Protein AF-A0A920NW57-F1 (afdb_monomer_lite)

Foldseek 3Di:
DAQADPPPPDPDDVVVVVVVVVVVVCVVVVHDDDDDYNNVQLCVFQVVVCVVCVVVVHHDDSVLRCVARPVLNVVLVVCVVVPHQAEEDQDQWDWDDDPPFIAIGGAPDPPDDPPSNRPHHDRVSCVRYHHPNNHPD

Structure (mmCIF, N/CA/C/O backbone):
data_AF-A0A920NW57-F1
#
_entry.id   AF-A0A920NW57-F1
#
loop_
_atom_site.group_PDB
_atom_site.id
_atom_site.type_symbol
_atom_site.label_atom_id
_atom_site.label_alt_id
_atom_site.label_comp_id
_atom_site.label_asym_id
_atom_site.label_entity_id
_atom_site.label_seq_id
_atom_site.pdbx_PDB_ins_code
_atom_site.Cartn_x
_atom_site.Cartn_y
_atom_site.Cartn_z
_atom_site.occupancy
_atom_site.B_iso_or_equiv
_atom_site.auth_seq_id
_atom_site.auth_comp_id
_atom_site.auth_asym_id
_atom_site.auth_atom_id
_atom_site.pdbx_PDB_model_num
ATOM 1 N N . MET A 1 1 ? -2.292 -7.653 -1.218 1.00 88.75 1 MET A N 1
ATOM 2 C CA . MET A 1 1 ? -2.185 -6.852 -2.458 1.00 88.75 1 MET A CA 1
ATOM 3 C C . MET A 1 1 ? -0.888 -7.225 -3.141 1.00 88.75 1 MET A C 1
ATOM 5 O O . MET A 1 1 ? 0.154 -7.085 -2.510 1.00 88.75 1 MET A O 1
ATOM 9 N N . ARG A 1 2 ? -0.947 -7.654 -4.397 1.00 90.44 2 ARG A N 1
ATOM 10 C CA . ARG A 1 2 ? 0.215 -7.843 -5.261 1.00 90.44 2 ARG A CA 1
ATOM 11 C C . ARG A 1 2 ? 0.284 -6.670 -6.234 1.00 90.44 2 ARG A C 1
ATOM 13 O O . ARG A 1 2 ? -0.638 -6.471 -7.011 1.00 90.44 2 ARG A O 1
ATOM 20 N N . ASN A 1 3 ? 1.340 -5.864 -6.160 1.00 90.00 3 ASN A N 1
ATOM 21 C CA . ASN A 1 3 ? 1.462 -4.623 -6.944 1.00 90.00 3 ASN A CA 1
ATOM 22 C C . ASN A 1 3 ? 2.522 -4.710 -8.051 1.00 90.00 3 ASN A C 1
ATOM 24 O O . ASN A 1 3 ? 2.764 -3.729 -8.748 1.00 90.00 3 ASN A O 1
ATOM 28 N N . TRP A 1 4 ? 3.186 -5.852 -8.183 1.00 87.75 4 TRP A N 1
ATOM 29 C CA . TRP A 1 4 ? 4.239 -6.088 -9.157 1.00 87.75 4 TRP A CA 1
ATOM 30 C C . TRP A 1 4 ? 4.176 -7.545 -9.606 1.00 87.75 4 TRP A C 1
ATOM 32 O O . TRP A 1 4 ? 3.688 -8.396 -8.863 1.00 87.75 4 TRP A O 1
ATOM 42 N N . GLU A 1 5 ? 4.630 -7.810 -10.823 1.00 82.38 5 GLU A N 1
ATOM 43 C CA . GLU A 1 5 ? 4.775 -9.160 -11.357 1.00 82.38 5 GLU A CA 1
ATOM 44 C C . GLU A 1 5 ? 6.265 -9.383 -11.598 1.00 82.38 5 GLU A C 1
ATOM 46 O O . GLU A 1 5 ? 6.882 -8.658 -12.382 1.00 82.38 5 GLU A O 1
ATOM 51 N N . ASP A 1 6 ? 6.844 -10.334 -10.866 1.00 72.62 6 ASP A N 1
ATOM 52 C CA . ASP A 1 6 ? 8.236 -10.731 -11.050 1.00 72.62 6 ASP A CA 1
ATOM 53 C C . ASP A 1 6 ? 8.348 -11.477 -12.390 1.00 72.62 6 ASP A C 1
ATOM 55 O O . ASP A 1 6 ? 7.781 -12.553 -12.575 1.00 72.62 6 ASP A O 1
ATOM 59 N N . ASP A 1 7 ? 9.035 -10.856 -13.346 1.00 67.56 7 ASP A N 1
ATOM 60 C CA . ASP A 1 7 ? 9.265 -11.349 -14.716 1.00 67.56 7 ASP A CA 1
ATOM 61 C C . ASP A 1 7 ? 10.717 -11.829 -14.914 1.00 67.56 7 ASP A C 1
ATOM 63 O O . ASP A 1 7 ? 11.035 -12.473 -15.911 1.00 67.56 7 ASP A O 1
ATOM 67 N N . ASP A 1 8 ? 11.588 -11.604 -13.927 1.00 69.12 8 ASP A N 1
ATOM 68 C CA . ASP A 1 8 ? 13.045 -11.724 -14.049 1.00 69.12 8 ASP A CA 1
ATOM 69 C C . ASP A 1 8 ? 13.583 -13.166 -14.162 1.00 69.12 8 ASP A C 1
ATOM 71 O O . ASP A 1 8 ? 14.794 -13.371 -14.268 1.00 69.12 8 ASP A O 1
ATOM 75 N N . GLY A 1 9 ? 12.701 -14.172 -14.158 1.00 65.88 9 GLY A N 1
ATOM 76 C CA . GLY A 1 9 ? 13.062 -15.588 -14.256 1.00 65.88 9 GLY A CA 1
ATOM 77 C C . GLY A 1 9 ? 13.868 -16.102 -13.060 1.00 65.88 9 GLY A C 1
ATOM 78 O O . GLY A 1 9 ? 14.421 -17.204 -13.122 1.00 65.88 9 GLY A O 1
ATOM 79 N N . SER A 1 10 ? 13.955 -15.318 -11.982 1.00 73.31 10 SER A N 1
ATOM 80 C CA . SER A 1 10 ? 14.648 -15.691 -10.759 1.00 73.31 10 SER A CA 1
ATOM 81 C C . SER A 1 10 ? 13.910 -16.836 -10.050 1.00 73.31 10 SER A C 1
ATOM 83 O O . SER A 1 10 ? 12.683 -16.808 -9.925 1.00 73.31 10 SER A O 1
ATOM 85 N N . PRO A 1 11 ? 14.626 -17.844 -9.514 1.00 63.09 11 PRO A N 1
ATOM 86 C CA . PRO A 1 11 ? 14.020 -18.844 -8.635 1.00 63.09 11 PRO A CA 1
ATOM 87 C C . PRO A 1 11 ? 13.603 -18.247 -7.280 1.00 63.09 11 PRO A C 1
ATOM 89 O O . PRO A 1 11 ? 12.843 -18.871 -6.540 1.00 63.09 11 PRO A O 1
ATOM 92 N N . TYR A 1 12 ? 14.111 -17.058 -6.947 1.00 65.25 12 TYR A N 1
ATOM 93 C CA . TYR A 1 12 ? 13.769 -16.314 -5.746 1.00 65.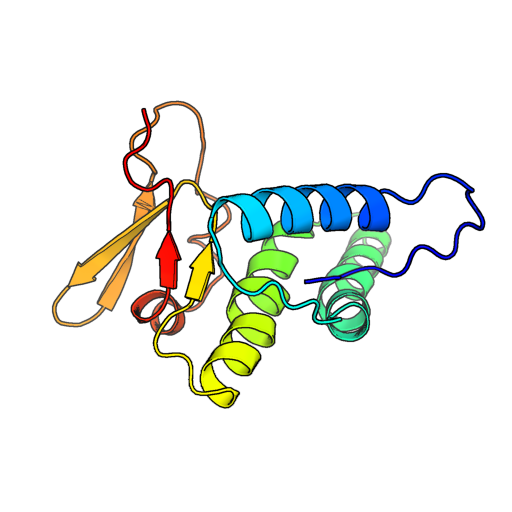25 12 TYR A CA 1
ATOM 94 C C . TYR A 1 12 ? 12.653 -15.315 -6.059 1.00 65.25 12 TYR A C 1
ATOM 96 O O . TYR A 1 12 ? 12.874 -14.364 -6.806 1.00 65.25 12 TYR A O 1
ATOM 104 N N . CYS A 1 13 ? 11.472 -15.539 -5.479 1.00 78.19 13 CYS A N 1
ATOM 105 C CA . CYS A 1 13 ? 10.304 -14.672 -5.619 1.00 78.19 13 CYS A CA 1
ATOM 106 C C . CYS A 1 13 ? 9.879 -14.180 -4.233 1.00 78.19 13 CYS A C 1
ATOM 108 O O . CYS A 1 13 ? 9.253 -14.917 -3.466 1.00 78.19 13 CYS A O 1
ATOM 110 N N . SER A 1 14 ? 10.215 -12.928 -3.918 1.00 82.62 14 SER A N 1
ATOM 111 C CA . SER A 1 14 ? 9.894 -12.297 -2.631 1.00 82.62 14 SER A CA 1
ATOM 112 C C . SER A 1 14 ? 8.387 -12.164 -2.413 1.00 82.62 14 SER A C 1
ATOM 114 O O . SER A 1 14 ? 7.910 -12.324 -1.295 1.00 82.62 14 SER A O 1
ATOM 116 N N . ILE A 1 15 ? 7.613 -11.976 -3.488 1.00 85.06 15 ILE A N 1
ATOM 117 C CA . ILE A 1 15 ? 6.145 -11.905 -3.431 1.00 85.06 15 ILE A CA 1
ATOM 118 C C . ILE A 1 15 ? 5.560 -13.193 -2.839 1.00 85.06 15 ILE A C 1
ATOM 120 O O . ILE A 1 15 ? 4.607 -13.150 -2.059 1.00 85.06 15 ILE A O 1
ATOM 124 N N . LYS A 1 16 ? 6.133 -14.348 -3.200 1.00 86.75 16 LYS A N 1
ATOM 125 C CA . LYS A 1 16 ? 5.686 -15.644 -2.688 1.00 86.75 16 LYS A CA 1
ATOM 126 C C . LYS A 1 16 ? 6.004 -15.798 -1.202 1.00 86.75 16 LYS A C 1
ATOM 128 O O . LYS A 1 16 ? 5.167 -16.315 -0.471 1.00 86.75 16 LYS A O 1
ATOM 133 N N . GLU A 1 17 ? 7.183 -15.363 -0.765 1.00 89.94 17 GLU A N 1
ATOM 134 C CA . GLU A 1 17 ? 7.582 -15.404 0.648 1.00 89.94 17 GLU A CA 1
ATOM 135 C C . GLU A 1 17 ? 6.688 -14.495 1.504 1.00 89.94 17 GLU A C 1
ATOM 137 O O . GLU A 1 17 ? 6.086 -14.972 2.464 1.00 89.94 17 GLU A O 1
ATOM 142 N N . ASP A 1 18 ? 6.478 -13.244 1.082 1.00 90.88 18 ASP A N 1
ATOM 143 C CA . ASP A 1 18 ? 5.587 -12.293 1.762 1.00 90.88 18 ASP A CA 1
ATOM 144 C C . ASP A 1 18 ? 4.147 -12.828 1.877 1.00 90.88 18 ASP A C 1
ATOM 146 O O . ASP A 1 18 ? 3.468 -12.631 2.891 1.00 90.88 18 ASP A O 1
ATOM 150 N N . PHE A 1 19 ? 3.656 -13.517 0.838 1.00 91.88 19 PHE A N 1
ATOM 151 C CA . PHE A 1 19 ? 2.331 -14.135 0.868 1.00 91.88 19 PHE A CA 1
ATOM 152 C C . PHE A 1 19 ? 2.256 -15.294 1.869 1.00 91.88 19 PHE A C 1
ATOM 154 O O . PHE A 1 19 ? 1.259 -15.415 2.580 1.00 91.88 19 PHE A O 1
ATOM 161 N N . LEU A 1 20 ? 3.296 -16.131 1.951 1.00 94.06 20 LEU A N 1
ATOM 162 C CA . LEU A 1 20 ? 3.351 -17.236 2.911 1.00 94.06 20 LEU A CA 1
ATOM 163 C C . LEU A 1 20 ? 3.388 -16.727 4.356 1.00 94.06 20 LEU A C 1
ATOM 165 O O . LEU A 1 20 ? 2.670 -17.268 5.198 1.00 94.06 20 LEU A O 1
ATOM 169 N N . ASP A 1 21 ? 4.135 -15.659 4.631 1.00 95.56 21 ASP A N 1
ATOM 170 C CA . ASP A 1 21 ? 4.151 -15.016 5.948 1.00 95.56 21 ASP A CA 1
ATOM 171 C C . ASP A 1 21 ? 2.775 -14.437 6.304 1.00 95.56 21 ASP A C 1
ATOM 173 O O . ASP A 1 21 ? 2.259 -14.650 7.406 1.00 95.56 21 ASP A O 1
ATOM 177 N N . ALA A 1 22 ? 2.126 -13.750 5.358 1.00 95.00 22 ALA A N 1
ATOM 178 C CA . ALA A 1 22 ? 0.770 -13.245 5.553 1.00 95.00 22 ALA A CA 1
ATOM 179 C C . ALA A 1 22 ? -0.232 -14.382 5.816 1.00 95.00 22 ALA A C 1
ATOM 181 O O . ALA A 1 22 ? -1.080 -14.251 6.701 1.00 95.00 22 ALA A O 1
ATOM 182 N N . ALA A 1 23 ? -0.123 -15.497 5.086 1.00 96.38 23 ALA A N 1
ATOM 183 C CA . ALA A 1 23 ? -0.977 -16.671 5.253 1.00 96.38 23 ALA A CA 1
ATOM 184 C C . ALA A 1 23 ? -0.773 -17.327 6.620 1.00 96.38 23 ALA A C 1
ATOM 186 O O . ALA A 1 23 ? -1.749 -17.656 7.293 1.00 96.38 23 ALA A O 1
ATOM 187 N N . PHE A 1 24 ? 0.480 -17.442 7.063 1.00 97.62 24 PHE A N 1
ATOM 188 C CA . PHE A 1 24 ? 0.823 -17.962 8.381 1.00 97.62 24 PHE A CA 1
ATOM 189 C C . PHE A 1 24 ? 0.164 -17.145 9.500 1.00 97.62 24 PHE A C 1
ATOM 191 O O . PHE A 1 24 ? -0.518 -17.704 10.359 1.00 97.62 24 PHE A O 1
ATOM 198 N N . PHE A 1 25 ? 0.298 -15.815 9.480 1.00 96.69 25 PHE A N 1
ATOM 199 C CA . PHE A 1 25 ? -0.327 -14.972 10.503 1.00 96.69 25 PHE A CA 1
ATOM 200 C C . PHE A 1 25 ? -1.857 -14.928 10.395 1.00 96.69 25 PHE A C 1
ATOM 202 O O . PHE A 1 25 ? -2.533 -14.856 11.424 1.00 96.69 25 PHE A O 1
ATOM 209 N N . ALA A 1 26 ? -2.419 -14.982 9.185 1.00 97.06 26 ALA A N 1
ATOM 210 C CA . ALA A 1 26 ? -3.865 -15.026 8.985 1.00 97.06 26 ALA A CA 1
ATOM 211 C C . ALA A 1 26 ? -4.484 -16.298 9.590 1.00 97.06 26 ALA A C 1
ATOM 213 O O . ALA A 1 26 ? -5.481 -16.205 10.309 1.00 97.06 26 ALA A O 1
ATOM 214 N N . ASP A 1 27 ? -3.840 -17.452 9.390 1.00 97.62 27 ASP A N 1
ATOM 215 C CA . ASP A 1 27 ? -4.240 -18.726 9.995 1.00 97.62 27 ASP A CA 1
ATOM 216 C C . ASP A 1 27 ? -4.171 -18.669 11.529 1.00 97.62 27 ASP A C 1
ATOM 218 O O . ASP A 1 27 ? -5.149 -18.975 12.217 1.00 97.62 27 ASP A O 1
ATOM 222 N N . GLN A 1 28 ? -3.067 -18.152 12.084 1.00 98.06 28 GLN A N 1
ATOM 223 C CA . GLN A 1 28 ? -2.921 -17.980 13.535 1.00 98.06 28 GLN A CA 1
ATOM 224 C C . GLN A 1 28 ? -4.011 -17.091 14.149 1.00 98.06 28 GLN A C 1
ATOM 226 O O . GLN A 1 28 ? -4.489 -17.359 15.255 1.00 98.06 28 GLN A O 1
ATOM 231 N N . LEU A 1 29 ? -4.409 -16.032 13.442 1.00 97.00 29 LEU A N 1
ATOM 232 C CA . LEU A 1 29 ? -5.448 -15.097 13.876 1.00 97.00 29 LEU A CA 1
ATOM 233 C C . LEU A 1 29 ? -6.867 -15.557 13.515 1.00 97.00 29 LEU A C 1
ATOM 235 O O . LEU A 1 29 ? -7.827 -14.915 13.944 1.00 97.00 29 LEU A O 1
ATOM 239 N N . LYS A 1 30 ? -7.009 -16.663 12.771 1.00 97.19 30 LYS A N 1
ATOM 240 C CA . LYS A 1 30 ? -8.279 -17.183 12.242 1.00 97.19 30 LYS A CA 1
ATOM 241 C C . LYS A 1 30 ? -9.051 -16.135 11.437 1.00 97.19 30 LYS A C 1
ATOM 243 O O . LYS A 1 30 ? -10.260 -15.974 11.608 1.00 97.19 30 LYS A O 1
ATOM 248 N N . ILE A 1 31 ? -8.337 -15.411 10.579 1.00 96.06 31 ILE A N 1
ATOM 249 C CA . ILE A 1 31 ? -8.904 -14.443 9.636 1.00 96.06 31 ILE A CA 1
ATOM 250 C C . ILE A 1 31 ? -8.678 -14.918 8.204 1.00 96.06 31 ILE A C 1
ATOM 252 O O . ILE A 1 31 ? -7.684 -15.573 7.904 1.00 96.06 31 ILE A O 1
ATOM 256 N N . GLU A 1 32 ? -9.603 -14.581 7.313 1.00 95.62 32 GLU A N 1
ATOM 257 C CA . GLU A 1 32 ? -9.467 -14.902 5.896 1.00 95.62 32 GLU A CA 1
ATOM 258 C C . GLU A 1 32 ? -8.417 -13.999 5.233 1.00 95.62 32 GLU A C 1
ATOM 260 O O . GLU A 1 32 ? -8.367 -12.790 5.488 1.00 95.62 32 GLU A O 1
ATOM 265 N N . LEU A 1 33 ? -7.570 -14.591 4.387 1.00 95.50 33 LEU A N 1
ATOM 266 C CA . LEU A 1 33 ? -6.566 -13.877 3.606 1.00 95.50 33 LEU A CA 1
ATOM 267 C C . LEU A 1 33 ? -6.969 -13.853 2.134 1.00 95.50 33 LEU A C 1
ATOM 269 O O . LEU A 1 33 ? -7.115 -14.898 1.507 1.00 95.50 33 LEU A O 1
ATOM 273 N N . PHE A 1 34 ? -7.049 -12.648 1.577 1.00 92.94 34 PHE A N 1
ATOM 274 C CA . PHE A 1 34 ? -7.307 -12.425 0.159 1.00 92.94 34 PHE A CA 1
ATOM 275 C C . PHE A 1 34 ? -6.072 -11.851 -0.537 1.00 92.94 34 PHE A C 1
ATOM 277 O O . PHE A 1 34 ? -5.405 -10.944 -0.020 1.00 92.94 34 PHE A O 1
ATOM 284 N N . GLU A 1 35 ? -5.794 -12.342 -1.742 1.00 92.50 35 GLU A N 1
ATOM 285 C CA . GLU A 1 35 ? -4.822 -11.745 -2.652 1.00 92.50 35 GLU A CA 1
ATOM 286 C C . GLU A 1 35 ? -5.556 -11.000 -3.767 1.00 92.50 35 GLU A C 1
ATOM 288 O O . GLU A 1 35 ? -6.399 -11.563 -4.451 1.00 92.50 35 GLU A O 1
ATOM 293 N N . GLU A 1 36 ? -5.193 -9.736 -3.967 1.00 93.31 36 GLU A N 1
ATOM 294 C CA . GLU A 1 36 ? -5.715 -8.902 -5.048 1.00 93.31 36 GLU A CA 1
ATOM 295 C C . GLU A 1 36 ? -4.557 -8.296 -5.831 1.00 93.31 36 GLU A C 1
ATOM 297 O O . GLU A 1 36 ? -3.608 -7.778 -5.223 1.00 93.31 36 GLU A O 1
ATOM 302 N N . ASN A 1 37 ? -4.634 -8.374 -7.161 1.00 93.12 37 ASN A N 1
ATOM 303 C CA . ASN A 1 37 ? -3.579 -7.942 -8.075 1.00 93.12 37 ASN A CA 1
ATOM 304 C C . ASN A 1 37 ? -3.850 -6.517 -8.585 1.00 93.12 37 ASN A C 1
ATOM 306 O O . ASN A 1 37 ? -4.787 -6.291 -9.342 1.00 93.12 37 ASN A O 1
ATOM 310 N N . PHE A 1 38 ? -2.985 -5.578 -8.204 1.00 94.81 38 PHE A N 1
ATOM 311 C CA . PHE A 1 38 ? -2.972 -4.183 -8.654 1.00 94.81 38 PHE A CA 1
ATOM 312 C C . PHE A 1 38 ? -1.717 -3.854 -9.485 1.00 94.81 38 PHE A C 1
ATOM 314 O O . PHE A 1 38 ? -1.307 -2.691 -9.572 1.00 94.81 38 PHE A O 1
ATOM 321 N N . ALA A 1 39 ? -1.043 -4.860 -10.057 1.00 93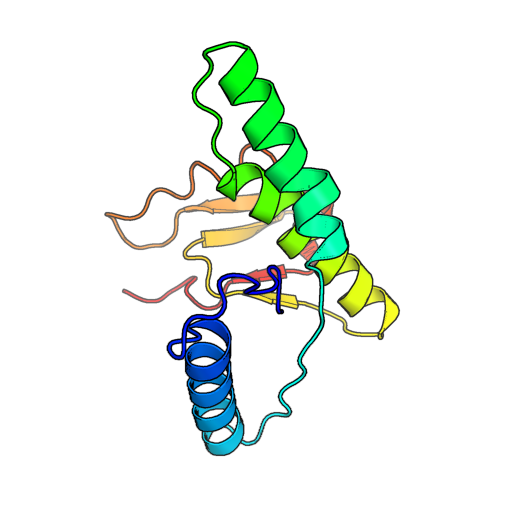.94 39 ALA A N 1
ATOM 322 C CA . ALA A 1 39 ? 0.201 -4.666 -10.804 1.00 93.94 39 ALA A CA 1
ATOM 323 C C . ALA A 1 39 ? 0.021 -3.762 -12.029 1.00 93.94 39 ALA A C 1
ATOM 325 O O . ALA A 1 39 ? 0.880 -2.923 -12.322 1.00 93.94 39 ALA A O 1
ATOM 326 N N . LYS A 1 40 ? -1.129 -3.860 -12.705 1.00 94.06 40 LYS A N 1
ATOM 327 C CA . LYS A 1 40 ? -1.468 -2.986 -13.831 1.00 94.06 40 LYS A CA 1
ATOM 328 C C . LYS A 1 40 ? -1.581 -1.527 -13.386 1.00 94.06 40 LYS A C 1
ATOM 330 O O . LYS A 1 40 ? -0.919 -0.658 -13.954 1.00 94.06 40 LYS A O 1
ATOM 335 N N . GLU A 1 41 ? -2.360 -1.253 -12.343 1.00 93.62 41 GLU A N 1
ATOM 336 C CA . GLU A 1 41 ? -2.548 0.087 -11.789 1.00 93.62 41 GLU A CA 1
ATOM 337 C C . GLU A 1 41 ? -1.232 0.666 -11.276 1.00 93.62 41 GLU A C 1
ATOM 339 O O . GLU A 1 41 ? -0.964 1.852 -11.476 1.00 93.62 41 GLU A O 1
ATOM 344 N N . TYR A 1 42 ? -0.398 -0.152 -10.632 1.00 94.81 42 TYR A N 1
ATOM 345 C CA . TYR A 1 42 ? 0.920 0.263 -10.167 1.00 94.81 42 TYR A CA 1
ATOM 346 C C . TYR A 1 42 ? 1.823 0.652 -11.341 1.00 94.81 42 TYR A C 1
ATOM 348 O O . TYR A 1 42 ? 2.411 1.739 -11.333 1.00 94.81 42 TYR A O 1
ATOM 356 N N . LYS A 1 43 ? 1.891 -0.181 -12.386 1.00 94.12 43 LYS A N 1
ATOM 357 C CA . LYS A 1 43 ? 2.682 0.106 -13.587 1.00 94.12 43 LYS A CA 1
ATOM 358 C C . LYS A 1 43 ? 2.248 1.420 -14.236 1.00 94.12 43 LYS A C 1
ATOM 360 O O . LYS A 1 43 ? 3.081 2.283 -14.512 1.00 94.12 43 LYS A O 1
ATOM 365 N N . GLU A 1 44 ? 0.944 1.602 -14.420 1.00 94.44 44 GLU A N 1
ATOM 366 C CA . GLU A 1 44 ? 0.375 2.774 -15.086 1.00 94.44 44 GLU A CA 1
ATOM 367 C C . GLU A 1 44 ? 0.508 4.062 -14.261 1.00 94.44 44 GLU A C 1
ATOM 369 O O . GLU A 1 44 ? 0.912 5.095 -14.798 1.00 94.44 44 GLU A O 1
ATOM 374 N N . LYS A 1 45 ? 0.180 4.016 -12.964 1.00 92.50 45 LYS A N 1
ATOM 375 C CA . LYS A 1 45 ? 0.032 5.218 -12.123 1.00 92.50 45 LYS A CA 1
ATOM 376 C C . LYS A 1 45 ? 1.283 5.572 -11.319 1.00 92.50 45 LYS A C 1
ATOM 378 O O . LYS A 1 45 ? 1.426 6.722 -10.907 1.00 92.50 45 LYS A O 1
ATOM 383 N N . VAL A 1 46 ? 2.173 4.610 -11.074 1.00 94.38 46 VAL A N 1
ATOM 384 C CA . VAL A 1 46 ? 3.375 4.794 -10.242 1.00 94.38 46 VAL A CA 1
ATOM 385 C C . VAL A 1 46 ? 4.635 4.642 -11.086 1.00 94.38 46 VAL A C 1
ATOM 387 O O . VAL A 1 46 ? 5.427 5.580 -11.183 1.00 94.38 46 VAL A O 1
ATOM 390 N N . PHE A 1 47 ? 4.811 3.490 -11.733 1.00 94.44 47 PHE A N 1
ATOM 391 C CA . PHE A 1 47 ? 6.071 3.151 -12.396 1.00 94.44 47 PHE A CA 1
ATOM 392 C C . PHE A 1 47 ? 6.327 3.980 -13.661 1.00 94.44 47 PHE A C 1
ATOM 394 O O . PHE A 1 47 ? 7.413 4.529 -13.836 1.00 94.44 47 PHE A O 1
ATOM 401 N N . ASN A 1 48 ? 5.316 4.162 -14.515 1.00 94.50 48 ASN A N 1
ATOM 402 C CA . ASN A 1 48 ? 5.446 4.998 -15.713 1.00 94.50 48 ASN A CA 1
ATOM 403 C C . ASN A 1 48 ? 5.789 6.455 -15.366 1.00 94.50 48 ASN A C 1
ATOM 405 O O . ASN A 1 48 ? 6.627 7.068 -16.029 1.00 94.50 48 ASN A O 1
ATOM 409 N N . TYR A 1 49 ? 5.180 7.006 -14.308 1.00 93.12 49 TYR A N 1
ATOM 410 C CA . TYR A 1 49 ? 5.537 8.334 -13.803 1.00 93.12 49 TYR A CA 1
ATOM 411 C C . TYR A 1 49 ? 6.993 8.367 -13.337 1.00 93.12 49 TYR A C 1
ATOM 413 O O . TYR A 1 49 ? 7.743 9.251 -13.743 1.00 93.12 49 TYR A O 1
ATOM 421 N N . PHE A 1 50 ? 7.405 7.381 -12.537 1.00 95.00 50 PHE A N 1
ATOM 422 C CA . PHE A 1 50 ? 8.773 7.267 -12.041 1.00 95.00 50 PHE A CA 1
ATOM 423 C C . PHE A 1 50 ? 9.799 7.280 -13.188 1.00 95.00 50 PHE A C 1
ATOM 425 O O . PHE A 1 50 ? 10.716 8.099 -13.180 1.00 95.00 50 PHE A O 1
ATOM 432 N N . LEU A 1 51 ? 9.600 6.459 -14.225 1.00 95.50 51 LEU A N 1
ATOM 433 C CA . LEU A 1 51 ? 10.485 6.432 -15.395 1.00 95.50 51 LEU A CA 1
ATOM 434 C C . LEU A 1 51 ? 10.498 7.759 -16.162 1.00 95.50 51 LEU A C 1
ATOM 436 O O . LEU A 1 51 ? 11.552 8.188 -16.628 1.00 95.50 51 LEU A O 1
ATOM 440 N N . ASN A 1 52 ? 9.348 8.418 -16.307 1.00 96.25 52 ASN A N 1
ATOM 441 C CA . ASN A 1 52 ? 9.275 9.705 -16.994 1.00 96.25 52 ASN A CA 1
ATOM 442 C C . ASN A 1 52 ? 10.046 10.791 -16.238 1.00 96.25 52 ASN A C 1
ATOM 444 O O . ASN A 1 52 ? 10.822 11.516 -16.851 1.00 96.25 52 ASN A O 1
ATOM 448 N N . GLU A 1 53 ? 9.901 10.878 -14.917 1.00 96.62 53 GLU A N 1
ATOM 449 C CA . GLU A 1 53 ? 10.639 11.846 -14.099 1.00 96.62 53 GLU A CA 1
ATOM 450 C C . GLU A 1 53 ? 12.154 11.614 -14.151 1.00 96.62 53 GLU A C 1
ATOM 452 O O . GLU A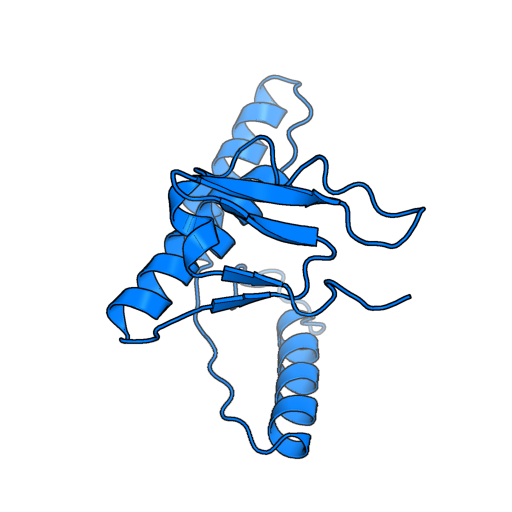 1 53 ? 12.913 12.578 -14.285 1.00 96.62 53 GLU A O 1
ATOM 457 N N . LEU A 1 54 ? 12.589 10.348 -14.134 1.00 96.44 54 LEU A N 1
ATOM 458 C CA . LEU A 1 54 ? 13.999 9.992 -14.312 1.00 96.44 54 LEU A CA 1
ATOM 459 C C . LEU A 1 54 ? 14.544 10.451 -15.670 1.00 96.44 54 LEU A C 1
ATOM 461 O O . LEU A 1 54 ? 15.646 10.991 -15.729 1.00 96.44 54 LEU A O 1
ATOM 465 N N . LYS A 1 55 ? 13.770 10.312 -16.758 1.00 96.44 55 LYS A N 1
ATOM 466 C CA . LYS A 1 55 ? 14.167 10.806 -18.094 1.00 96.44 55 LYS A CA 1
ATOM 467 C C . LYS A 1 55 ? 14.394 12.317 -18.124 1.00 96.44 55 LYS A C 1
ATOM 469 O O . LYS A 1 55 ? 15.193 12.794 -18.922 1.00 96.44 55 LYS A O 1
ATOM 474 N N . PHE A 1 56 ? 13.721 13.066 -17.254 1.00 96.88 56 PHE A N 1
ATOM 475 C CA . PHE A 1 56 ? 13.929 14.505 -17.105 1.00 96.88 56 PHE A CA 1
ATOM 476 C C . PHE A 1 56 ? 15.009 14.868 -16.071 1.00 96.88 56 PHE A C 1
ATOM 478 O O . PHE A 1 56 ? 15.121 16.037 -15.699 1.00 96.88 56 PHE A O 1
ATOM 485 N N . GLY A 1 57 ? 15.781 13.894 -15.576 1.00 96.00 57 GLY A N 1
ATOM 486 C CA . GLY A 1 57 ? 16.845 14.116 -14.596 1.00 96.00 57 GLY A CA 1
ATOM 487 C C . GLY A 1 57 ? 16.342 14.479 -13.197 1.00 96.00 57 GLY A C 1
ATOM 488 O O . GLY A 1 57 ? 17.091 15.050 -12.407 1.00 96.00 57 GLY A O 1
ATOM 489 N N . ARG A 1 58 ? 15.073 14.191 -12.884 1.00 96.81 58 ARG A N 1
ATOM 490 C CA . ARG A 1 58 ? 14.503 14.403 -11.547 1.00 96.81 58 ARG A CA 1
ATOM 491 C C . ARG A 1 58 ? 14.634 13.140 -10.701 1.00 96.81 58 ARG A C 1
ATOM 493 O O . ARG A 1 58 ? 14.756 12.040 -11.229 1.00 96.81 58 ARG A O 1
ATOM 500 N N . THR A 1 59 ? 14.546 13.305 -9.383 1.00 95.00 59 THR A N 1
ATOM 501 C CA . THR A 1 59 ? 14.543 12.197 -8.414 1.00 95.00 59 THR A CA 1
ATOM 502 C C . THR A 1 59 ? 13.130 12.009 -7.851 1.00 95.00 59 THR A C 1
ATOM 504 O O . THR A 1 59 ? 12.804 12.586 -6.808 1.00 95.00 59 THR A O 1
ATOM 507 N N . PRO A 1 60 ? 12.246 11.267 -8.546 1.00 92.50 60 PRO A N 1
ATOM 508 C CA . PRO A 1 60 ? 10.891 10.998 -8.069 1.00 92.50 60 PRO A CA 1
ATOM 509 C C . PRO A 1 60 ? 10.888 10.087 -6.836 1.00 92.50 60 PRO A C 1
ATOM 511 O O . PRO A 1 60 ? 11.758 9.236 -6.667 1.00 92.50 60 PRO A O 1
ATOM 514 N N . ASN A 1 61 ? 9.851 10.214 -6.008 1.00 91.00 61 ASN A N 1
ATOM 515 C CA . ASN A 1 61 ? 9.574 9.277 -4.921 1.00 91.00 61 ASN A CA 1
ATOM 516 C C . ASN A 1 61 ? 8.328 8.432 -5.273 1.00 91.00 61 ASN A C 1
ATOM 518 O O . ASN A 1 61 ? 7.207 8.948 -5.177 1.00 91.00 61 ASN A O 1
ATOM 522 N N . PRO A 1 62 ? 8.495 7.159 -5.681 1.00 90.62 62 PRO A N 1
ATOM 523 C CA . PRO A 1 62 ? 7.382 6.304 -6.096 1.00 90.62 62 PRO A CA 1
ATOM 524 C C . PRO A 1 62 ? 6.461 5.912 -4.930 1.00 90.62 62 PRO A C 1
ATOM 526 O O . PRO A 1 62 ? 5.270 5.694 -5.148 1.00 90.62 62 PRO A O 1
ATOM 529 N N . ASP A 1 63 ? 6.947 5.902 -3.685 1.00 88.56 63 ASP A N 1
ATOM 530 C CA . ASP A 1 63 ? 6.148 5.519 -2.512 1.00 88.56 63 ASP A CA 1
ATOM 531 C C . ASP A 1 63 ? 5.023 6.510 -2.221 1.00 88.56 63 ASP A C 1
ATOM 533 O O . ASP A 1 63 ? 3.938 6.126 -1.773 1.00 88.56 63 ASP A O 1
ATOM 537 N N . ILE A 1 64 ? 5.250 7.798 -2.504 1.00 87.12 64 ILE A N 1
ATOM 538 C CA . ILE A 1 64 ? 4.206 8.825 -2.394 1.00 87.12 64 ILE A CA 1
ATOM 539 C C . ILE A 1 64 ? 3.029 8.465 -3.306 1.00 87.12 64 ILE A C 1
ATOM 541 O O . ILE A 1 64 ? 1.872 8.518 -2.879 1.00 87.12 64 ILE A O 1
ATOM 545 N N . LEU A 1 65 ? 3.322 8.074 -4.547 1.00 89.19 65 LEU A N 1
ATOM 546 C CA . LEU A 1 65 ? 2.303 7.702 -5.522 1.00 89.19 65 LEU A CA 1
ATOM 547 C C . LEU A 1 65 ? 1.699 6.336 -5.230 1.00 89.19 65 LEU A C 1
ATOM 549 O O . LEU A 1 65 ? 0.491 6.199 -5.341 1.00 89.19 65 LEU A O 1
ATOM 553 N N . CYS A 1 66 ? 2.479 5.356 -4.779 1.00 90.44 66 CYS A N 1
ATOM 554 C CA . CYS A 1 66 ? 1.948 4.066 -4.345 1.00 90.44 66 CYS A CA 1
ATOM 555 C C . CYS A 1 66 ? 0.903 4.242 -3.232 1.00 90.44 66 CYS A C 1
ATOM 557 O O . CYS A 1 66 ? -0.206 3.710 -3.314 1.00 90.44 66 CYS A O 1
ATOM 559 N N . ASN A 1 67 ? 1.202 5.066 -2.223 1.00 89.19 67 ASN A N 1
ATOM 560 C CA . ASN A 1 67 ? 0.237 5.380 -1.173 1.00 89.19 67 ASN A CA 1
ATOM 561 C C . ASN A 1 67 ? -1.015 6.057 -1.753 1.00 89.19 67 ASN A C 1
ATOM 563 O O . ASN A 1 67 ? -2.131 5.637 -1.452 1.00 89.19 67 ASN A O 1
ATOM 567 N N . ARG A 1 68 ? -0.839 7.077 -2.602 1.00 87.50 68 ARG A N 1
ATOM 568 C CA . ARG A 1 68 ? -1.952 7.863 -3.151 1.00 87.50 68 ARG A CA 1
ATOM 569 C C . ARG A 1 68 ? -2.831 7.079 -4.125 1.00 87.50 68 ARG A C 1
ATOM 571 O O . ARG A 1 68 ? -4.046 7.171 -4.028 1.00 87.50 68 ARG A O 1
ATOM 578 N N . GLU A 1 69 ? -2.230 6.355 -5.059 1.00 90.88 69 GLU A N 1
ATOM 579 C CA . GLU A 1 69 ? -2.904 5.748 -6.210 1.00 90.88 69 GLU A CA 1
ATOM 580 C C . GLU A 1 69 ? -3.291 4.290 -5.977 1.00 90.88 69 GLU A C 1
ATOM 582 O O . GLU A 1 69 ? -4.309 3.830 -6.498 1.00 90.88 69 GLU A O 1
ATOM 587 N N . ILE A 1 70 ? -2.511 3.562 -5.177 1.00 92.62 70 ILE A N 1
ATOM 588 C CA . ILE A 1 70 ? -2.732 2.135 -4.942 1.00 92.62 70 ILE A CA 1
ATOM 589 C C . ILE A 1 70 ? -3.398 1.939 -3.588 1.00 92.62 70 ILE A C 1
ATOM 591 O O . ILE A 1 70 ? -4.578 1.605 -3.540 1.00 92.62 70 ILE A O 1
ATOM 595 N N . LYS A 1 71 ? -2.706 2.244 -2.484 1.00 90.12 71 LYS A N 1
ATOM 596 C CA . LYS A 1 71 ? -3.187 1.896 -1.134 1.00 90.12 71 LYS A CA 1
ATOM 597 C C . LYS A 1 71 ? -4.451 2.651 -0.711 1.00 90.12 71 LYS A C 1
ATOM 599 O O . LYS A 1 71 ? -5.349 2.056 -0.127 1.00 90.12 71 LYS A O 1
ATOM 604 N N . PHE A 1 72 ? -4.526 3.957 -0.977 1.00 90.00 72 PHE A N 1
ATOM 605 C CA . PHE A 1 72 ? -5.647 4.807 -0.537 1.00 90.00 72 PHE A CA 1
ATOM 606 C C . PHE A 1 72 ? -6.601 5.220 -1.664 1.00 90.00 72 PHE A C 1
ATOM 608 O O . PHE A 1 72 ? -7.496 6.034 -1.429 1.00 90.00 72 PHE A O 1
ATOM 615 N N . ASN A 1 73 ? -6.419 4.666 -2.865 1.00 90.69 73 ASN A N 1
ATOM 616 C CA . ASN A 1 73 ? -7.324 4.866 -3.993 1.00 90.69 73 ASN A CA 1
ATOM 617 C C . ASN A 1 73 ? -7.779 3.516 -4.556 1.00 90.69 73 ASN A C 1
ATOM 619 O O . ASN A 1 73 ? -8.879 3.096 -4.226 1.00 90.69 73 ASN A O 1
ATOM 623 N N . SER A 1 74 ? -6.944 2.793 -5.311 1.00 93.25 74 SER A N 1
ATOM 624 C CA . SER A 1 74 ? -7.363 1.532 -5.957 1.00 93.25 74 SER A CA 1
ATOM 625 C C . SER A 1 74 ? -7.823 0.466 -4.943 1.00 93.25 74 SER A C 1
ATOM 627 O O . SER A 1 74 ? -8.943 -0.024 -5.045 1.00 93.25 74 SER A O 1
ATOM 629 N N . PHE A 1 75 ? -7.035 0.201 -3.896 1.00 93.38 75 PHE A N 1
ATOM 630 C CA . PHE A 1 75 ? -7.409 -0.730 -2.823 1.00 93.38 75 PHE A CA 1
ATOM 631 C C . PHE A 1 75 ? -8.580 -0.225 -1.972 1.00 93.38 75 PHE A C 1
ATOM 633 O O . PHE A 1 75 ? -9.448 -0.999 -1.579 1.00 93.38 75 PHE A O 1
ATOM 640 N N . PHE A 1 76 ? -8.625 1.082 -1.696 1.00 92.69 76 PHE A N 1
ATOM 641 C CA . PHE A 1 76 ? -9.729 1.677 -0.945 1.00 92.69 76 PHE A CA 1
ATOM 642 C C . PHE A 1 76 ? -11.059 1.504 -1.682 1.00 92.69 76 PHE A C 1
ATOM 644 O O . PHE A 1 76 ? -12.025 1.057 -1.074 1.00 92.69 76 PHE A O 1
ATOM 651 N N . ASN A 1 77 ? -11.105 1.829 -2.977 1.00 92.25 77 ASN A N 1
ATOM 652 C CA . ASN A 1 77 ? -12.317 1.694 -3.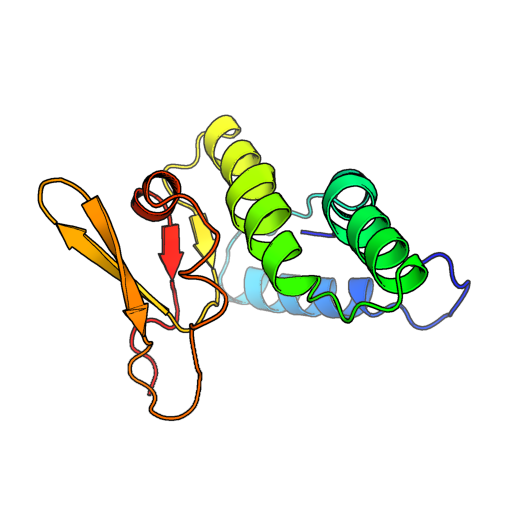782 1.00 92.25 77 ASN A CA 1
ATOM 653 C C . ASN A 1 77 ? -12.723 0.225 -3.895 1.00 92.25 77 ASN A C 1
ATOM 655 O O . ASN A 1 77 ? -13.870 -0.079 -3.602 1.00 92.25 77 ASN A O 1
ATOM 659 N N . TYR A 1 78 ? -11.773 -0.677 -4.172 1.00 93.69 78 TYR A N 1
ATOM 660 C CA . TYR A 1 78 ? -12.026 -2.121 -4.165 1.00 93.69 78 TYR A CA 1
ATOM 661 C C . TYR A 1 78 ? -12.712 -2.574 -2.866 1.00 93.69 78 TYR A C 1
ATOM 663 O O . TYR A 1 78 ? -13.745 -3.237 -2.903 1.00 93.69 78 TYR A O 1
ATOM 671 N N . ALA A 1 79 ? -12.188 -2.165 -1.706 1.00 93.56 79 ALA A N 1
ATOM 672 C CA . ALA A 1 79 ? -12.763 -2.558 -0.425 1.00 93.56 79 ALA A CA 1
ATOM 673 C C . ALA A 1 79 ? -14.160 -1.952 -0.193 1.00 93.56 79 ALA A C 1
ATOM 675 O O . ALA A 1 79 ? -15.052 -2.620 0.323 1.00 93.56 79 ALA A O 1
ATOM 676 N N . MET A 1 80 ? -14.371 -0.689 -0.569 1.00 93.25 80 MET A N 1
ATOM 677 C CA . MET A 1 80 ? -15.692 -0.065 -0.442 1.00 93.25 80 MET A CA 1
ATOM 678 C C . MET A 1 80 ? -16.724 -0.725 -1.364 1.00 93.25 80 MET A C 1
ATOM 680 O O . MET A 1 80 ? -17.854 -0.947 -0.934 1.00 93.25 80 MET A O 1
ATOM 684 N N . ASP A 1 81 ? -16.334 -1.068 -2.592 1.00 94.38 81 ASP A N 1
ATOM 685 C CA . ASP A 1 81 ? -17.198 -1.709 -3.589 1.00 94.38 81 ASP A CA 1
ATOM 686 C C . ASP A 1 81 ? -17.531 -3.160 -3.201 1.00 94.38 81 ASP A C 1
ATOM 688 O O . ASP A 1 81 ? -18.646 -3.622 -3.435 1.00 94.38 81 ASP A O 1
ATOM 692 N N . ALA A 1 82 ? -16.610 -3.850 -2.520 1.00 93.94 82 ALA A N 1
ATOM 693 C CA . ALA A 1 82 ? -16.842 -5.161 -1.910 1.00 93.94 82 ALA A CA 1
ATOM 694 C C . ALA A 1 82 ? -17.732 -5.112 -0.646 1.00 93.94 82 ALA A C 1
ATOM 696 O O . ALA A 1 82 ? -18.052 -6.153 -0.077 1.00 93.94 82 ALA A O 1
ATOM 697 N N . GLY A 1 83 ? -18.149 -3.920 -0.203 1.00 94.88 83 GLY A N 1
ATOM 698 C CA . GLY A 1 83 ? -19.070 -3.740 0.921 1.00 94.88 83 GLY A CA 1
ATOM 699 C C . GLY A 1 83 ? -18.408 -3.633 2.297 1.00 94.88 83 GLY A C 1
ATOM 700 O O . GLY A 1 83 ? -19.111 -3.685 3.304 1.00 94.88 83 GLY A O 1
ATOM 701 N N . TYR A 1 84 ? -17.086 -3.457 2.376 1.00 94.69 84 TYR A N 1
ATOM 702 C CA . TYR A 1 84 ? -16.405 -3.252 3.656 1.00 94.69 84 TYR A CA 1
ATOM 703 C C . TYR A 1 84 ? -16.636 -1.832 4.203 1.00 94.69 84 TYR A C 1
ATOM 705 O O . TYR A 1 84 ? -16.604 -0.838 3.475 1.00 94.69 84 TYR A O 1
ATOM 713 N N . ASP A 1 85 ? -16.801 -1.707 5.523 1.00 93.06 85 ASP A N 1
ATOM 714 C CA . ASP A 1 85 ? -17.016 -0.407 6.175 1.00 93.06 85 ASP A CA 1
ATOM 715 C C . ASP A 1 85 ? -15.737 0.437 6.273 1.00 93.06 85 ASP A C 1
ATOM 717 O O . ASP A 1 85 ? -15.769 1.671 6.167 1.00 93.06 85 ASP A O 1
ATOM 721 N N . PHE A 1 86 ? -14.605 -0.235 6.496 1.00 92.06 86 PHE A N 1
ATOM 722 C CA . PHE A 1 86 ? -13.307 0.369 6.773 1.00 92.06 86 PHE A CA 1
ATOM 723 C C . PHE A 1 86 ? -12.168 -0.457 6.178 1.00 92.06 86 PHE A C 1
ATOM 725 O O . PHE A 1 86 ? -12.266 -1.675 6.068 1.00 92.06 86 PHE A O 1
ATOM 732 N N . ILE A 1 87 ? -11.044 0.205 5.898 1.00 92.56 87 ILE A N 1
ATOM 733 C CA . ILE A 1 87 ? -9.761 -0.465 5.647 1.00 92.56 87 ILE A CA 1
ATOM 734 C C . ILE A 1 87 ? -8.787 -0.195 6.792 1.00 92.56 87 ILE A C 1
ATOM 736 O O . ILE A 1 87 ? -8.827 0.875 7.401 1.00 92.56 87 ILE A O 1
ATOM 740 N N . ALA A 1 88 ? -7.882 -1.132 7.065 1.00 91.75 88 ALA A N 1
ATOM 741 C CA . ALA A 1 88 ? -6.809 -0.960 8.039 1.00 91.75 88 ALA A CA 1
ATOM 742 C C . ALA A 1 88 ? -5.438 -1.120 7.377 1.00 91.75 88 ALA A C 1
ATOM 744 O O . ALA A 1 88 ? -5.274 -1.896 6.439 1.00 91.75 88 ALA A O 1
ATOM 745 N N . THR A 1 89 ? -4.440 -0.376 7.855 1.00 90.56 89 THR A N 1
ATOM 746 C CA . THR A 1 89 ? -3.066 -0.494 7.356 1.00 90.56 89 THR A CA 1
ATOM 747 C C . THR A 1 89 ? -2.039 -0.393 8.486 1.00 90.56 89 THR A C 1
ATOM 749 O O . THR A 1 89 ? -2.257 0.275 9.501 1.00 90.56 89 THR A O 1
ATOM 752 N N . GLY A 1 90 ? -0.857 -0.966 8.249 1.00 87.50 90 GLY A N 1
ATOM 753 C CA . GLY A 1 90 ? 0.308 -0.872 9.131 1.00 87.50 90 GLY A CA 1
ATOM 754 C C . GLY A 1 90 ? 1.109 0.436 9.041 1.00 87.50 90 GLY A C 1
ATOM 755 O O . GLY A 1 90 ? 2.298 0.427 9.321 1.00 87.50 90 GLY A O 1
ATOM 756 N N . HIS A 1 91 ? 0.525 1.566 8.622 1.00 86.31 91 HIS A N 1
ATOM 757 C CA . HIS A 1 91 ? 1.273 2.832 8.644 1.00 86.31 91 HIS A CA 1
ATOM 758 C C . HIS A 1 91 ? 1.339 3.384 10.077 1.00 86.31 91 HIS A C 1
ATOM 760 O O . HIS A 1 91 ? 0.318 3.467 10.765 1.00 86.31 91 HIS A O 1
ATOM 766 N N . TYR A 1 92 ? 2.516 3.855 10.494 1.00 84.12 92 TYR A N 1
ATOM 767 C CA . TYR A 1 92 ? 2.780 4.458 11.809 1.00 84.12 92 TYR A CA 1
ATOM 768 C C . TYR A 1 92 ? 2.297 5.911 11.892 1.00 84.12 92 TYR A C 1
ATOM 770 O O . TYR A 1 92 ? 3.032 6.878 12.123 1.00 84.12 92 TYR A O 1
ATOM 778 N N . VAL A 1 93 ? 0.999 6.086 11.676 1.00 83.06 93 VAL A N 1
ATOM 779 C CA . VAL A 1 93 ? 0.330 7.383 11.679 1.00 83.06 93 VAL A CA 1
ATOM 780 C C . VAL A 1 93 ? -0.954 7.302 12.487 1.00 83.06 93 VAL A C 1
ATOM 782 O O . VAL A 1 93 ? -1.408 6.235 12.894 1.00 83.06 93 VAL A O 1
ATOM 785 N N . ARG A 1 94 ? -1.552 8.456 12.771 1.00 84.31 94 ARG A N 1
ATOM 786 C CA . ARG A 1 94 ? -2.836 8.520 13.472 1.00 84.31 94 ARG A CA 1
ATOM 787 C C . ARG A 1 94 ? -3.772 9.425 12.703 1.00 84.31 94 ARG A C 1
ATOM 789 O O . ARG A 1 94 ? -3.327 10.391 12.102 1.00 84.31 94 ARG A O 1
ATOM 796 N N . ASN A 1 95 ? -5.069 9.175 12.773 1.00 83.94 95 ASN A N 1
ATOM 797 C CA . ASN A 1 95 ? -6.073 10.102 12.267 1.00 83.94 95 ASN A CA 1
ATOM 798 C C . ASN A 1 95 ? -6.888 10.704 13.419 1.00 83.94 95 ASN A C 1
ATOM 800 O O . ASN A 1 95 ? -7.211 10.039 14.404 1.00 83.94 95 ASN A O 1
ATOM 804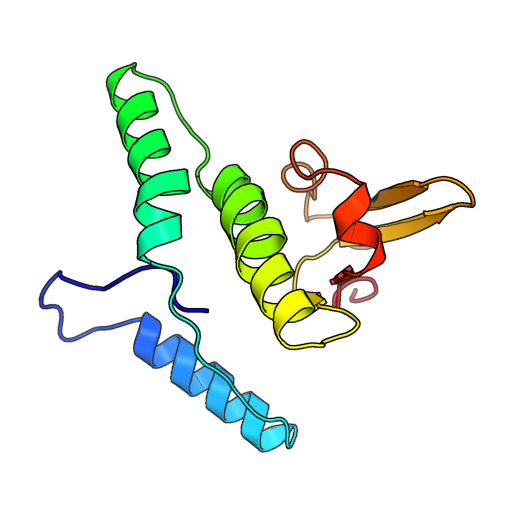 N N . LYS A 1 96 ? -7.224 11.987 13.332 1.00 83.56 96 LYS A N 1
ATOM 805 C CA . LYS A 1 96 ? -8.132 12.654 14.267 1.00 83.56 96 LYS A CA 1
ATOM 806 C C . LYS A 1 96 ? -9.339 13.149 13.490 1.00 83.56 96 LYS A C 1
ATOM 808 O O . LYS A 1 96 ? -9.202 13.968 12.585 1.00 83.56 96 LYS A O 1
ATOM 813 N N . LYS A 1 97 ? -10.515 12.641 13.847 1.00 81.81 97 LYS A N 1
ATOM 814 C CA . LYS A 1 97 ? -11.788 13.106 13.302 1.00 81.81 97 LYS A CA 1
ATOM 815 C C . LYS A 1 97 ? -12.247 14.323 14.104 1.00 81.81 97 LYS A C 1
ATOM 817 O O . LYS A 1 97 ? -12.423 14.228 15.315 1.00 81.81 97 LYS A O 1
ATOM 822 N N . ASN A 1 98 ? -12.414 15.453 13.428 1.00 80.88 98 ASN A N 1
ATOM 823 C CA . ASN A 1 98 ? -13.113 16.632 13.939 1.00 80.88 98 ASN A CA 1
ATOM 824 C C . ASN A 1 98 ? -14.471 16.756 13.219 1.00 80.88 98 ASN A C 1
ATOM 826 O O . ASN A 1 98 ? -14.711 16.043 12.246 1.00 80.88 98 ASN A O 1
ATOM 830 N N . LYS A 1 99 ? -15.343 17.674 13.668 1.00 73.88 99 LYS A N 1
ATOM 831 C CA . LYS A 1 99 ? -16.714 17.845 13.137 1.00 73.88 99 LYS A CA 1
ATOM 832 C C . LYS A 1 99 ? -16.789 17.998 11.606 1.00 73.88 99 LYS A C 1
ATOM 834 O O . LYS A 1 99 ? -17.747 17.532 11.011 1.00 73.88 99 LYS A O 1
ATOM 839 N N . GLU A 1 100 ? -15.768 18.580 10.976 1.00 72.50 100 GLU A N 1
ATOM 840 C CA . GLU A 1 100 ? -15.769 18.892 9.534 1.00 72.50 100 GLU A CA 1
ATOM 841 C C . GLU A 1 100 ? -14.724 18.118 8.718 1.00 72.50 100 GLU A C 1
ATOM 843 O O . GLU A 1 100 ? -14.813 18.050 7.494 1.00 72.50 100 GLU A O 1
ATOM 848 N N . LYS A 1 101 ? -13.693 17.558 9.367 1.00 78.38 101 LYS A N 1
ATOM 849 C CA . LYS A 1 101 ? -12.545 16.969 8.663 1.00 78.38 101 LYS A CA 1
ATOM 850 C C . LYS A 1 101 ? -11.808 15.917 9.476 1.00 78.38 101 LYS A C 1
ATOM 852 O O . LYS A 1 101 ? -11.709 16.011 10.700 1.00 78.38 101 LYS A O 1
ATOM 857 N N . THR A 1 102 ? -11.208 14.967 8.767 1.00 81.12 102 THR A N 1
ATOM 858 C CA . THR A 1 102 ? -10.238 14.020 9.323 1.00 81.12 102 THR A CA 1
ATOM 859 C C . THR A 1 102 ? -8.825 14.530 9.061 1.00 81.12 102 THR A C 1
ATOM 861 O O . THR A 1 102 ? -8.450 14.764 7.919 1.00 81.12 102 THR A O 1
ATOM 864 N N . THR A 1 103 ? -8.010 14.716 10.094 1.00 80.88 103 THR A N 1
ATOM 865 C CA . THR A 1 103 ? -6.603 15.112 9.931 1.00 80.88 103 THR A CA 1
ATOM 866 C C . THR A 1 103 ? -5.669 13.951 10.235 1.00 80.88 103 THR A C 1
ATOM 868 O O . THR A 1 103 ? -5.945 13.147 11.124 1.00 80.88 103 THR A O 1
ATOM 871 N N . LEU A 1 104 ? -4.550 13.864 9.513 1.00 81.75 104 LEU A N 1
ATOM 872 C CA . LEU A 1 104 ? -3.464 12.945 9.843 1.00 81.75 104 LEU A CA 1
ATOM 873 C C . LEU A 1 104 ? -2.522 13.582 10.869 1.00 81.75 104 LEU A C 1
ATOM 875 O O . LEU A 1 104 ? -2.198 14.765 10.798 1.00 81.75 104 LEU A O 1
ATOM 879 N N . LEU A 1 105 ? -2.083 12.779 11.828 1.00 80.44 105 LEU A N 1
ATOM 880 C CA . LEU A 1 105 ? -1.153 13.114 12.893 1.00 80.44 105 LEU A CA 1
ATOM 881 C C . LEU A 1 105 ? 0.024 12.139 12.854 1.00 80.44 105 LEU A C 1
ATOM 883 O O . LEU A 1 105 ? -0.118 10.980 12.455 1.00 80.44 105 LEU A O 1
ATOM 887 N N . LYS A 1 106 ? 1.173 12.584 13.366 1.00 78.38 106 LYS A N 1
ATOM 888 C CA . LYS A 1 106 ? 2.329 11.712 13.590 1.00 78.38 106 LYS A CA 1
ATOM 889 C C . LYS A 1 106 ? 2.012 10.587 14.573 1.00 78.38 106 LYS A C 1
ATOM 891 O O . LYS A 1 106 ? 1.256 10.812 15.530 1.00 78.38 106 LYS A O 1
ATOM 896 N N . GLY A 1 107 ? 2.597 9.407 14.333 1.00 74.25 107 GLY A N 1
ATOM 897 C CA . GLY A 1 107 ? 2.683 8.318 15.307 1.00 74.25 107 GLY A CA 1
ATOM 898 C C . GLY A 1 107 ? 3.237 8.800 16.654 1.00 74.25 107 GLY A C 1
ATOM 899 O O . GLY A 1 107 ? 3.768 9.907 16.766 1.00 74.25 107 GLY A O 1
ATOM 900 N N . LYS A 1 108 ? 3.046 8.024 17.723 1.00 72.62 108 LYS A N 1
ATOM 901 C CA . LYS A 1 108 ? 3.557 8.419 19.049 1.00 72.62 108 LYS A CA 1
ATOM 902 C C . LYS A 1 108 ? 5.085 8.321 19.146 1.00 72.62 108 LYS A C 1
ATOM 904 O O . LYS A 1 108 ? 5.670 9.025 19.967 1.00 72.62 108 LYS A O 1
ATOM 909 N N . GLU A 1 109 ? 5.708 7.499 18.311 1.00 68.25 109 GLU A N 1
ATOM 910 C CA . GLU A 1 109 ? 7.148 7.282 18.302 1.00 68.25 109 GLU A CA 1
ATOM 911 C C . GLU A 1 109 ? 7.933 8.517 17.815 1.00 68.25 109 GLU A C 1
ATOM 913 O O . GLU A 1 109 ? 7.505 9.275 16.931 1.00 68.25 109 GLU A O 1
ATOM 918 N N . LYS A 1 110 ? 9.107 8.759 18.413 1.00 54.59 110 LYS A N 1
ATOM 919 C CA . LYS A 1 110 ? 9.919 9.948 18.116 1.00 54.59 110 LYS A CA 1
ATOM 920 C C . LYS A 1 110 ? 10.716 9.843 16.801 1.00 54.59 110 LYS A C 1
ATOM 922 O O . LYS A 1 110 ? 11.033 10.903 16.260 1.00 54.59 110 LYS A O 1
ATOM 927 N N . GLY A 1 111 ? 10.927 8.659 16.219 1.00 54.19 111 GLY A N 1
ATOM 928 C CA . GLY A 1 111 ? 11.784 8.455 15.036 1.00 54.19 111 GLY A CA 1
ATOM 929 C C . GLY A 1 111 ? 11.100 8.574 13.669 1.00 54.19 111 GLY A C 1
ATOM 930 O O . GLY A 1 111 ? 11.598 9.279 12.789 1.00 54.19 111 GLY A O 1
ATOM 931 N N . GLU A 1 112 ? 9.930 7.964 13.483 1.00 52.94 112 GLU A N 1
ATOM 932 C CA . GLU A 1 112 ? 9.356 7.813 12.141 1.00 52.94 112 GLU A CA 1
ATOM 933 C C . GLU A 1 112 ? 8.588 9.052 11.671 1.00 52.94 112 GLU A C 1
ATOM 935 O O . GLU A 1 112 ? 7.657 9.543 12.315 1.00 52.94 112 GLU A O 1
ATOM 940 N N . ARG A 1 113 ? 9.001 9.626 10.536 1.00 51.72 113 ARG A N 1
ATOM 941 C CA . ARG A 1 113 ? 8.374 10.826 9.967 1.00 51.72 113 ARG A CA 1
ATOM 942 C C . ARG A 1 113 ? 7.190 10.416 9.073 1.00 51.72 113 ARG A C 1
ATOM 944 O O . ARG A 1 113 ? 7.426 9.897 7.991 1.00 51.72 113 ARG A O 1
ATOM 951 N N . PRO A 1 114 ? 5.942 10.814 9.379 1.00 52.56 114 PRO A N 1
ATOM 952 C CA . PRO A 1 114 ? 4.771 10.576 8.521 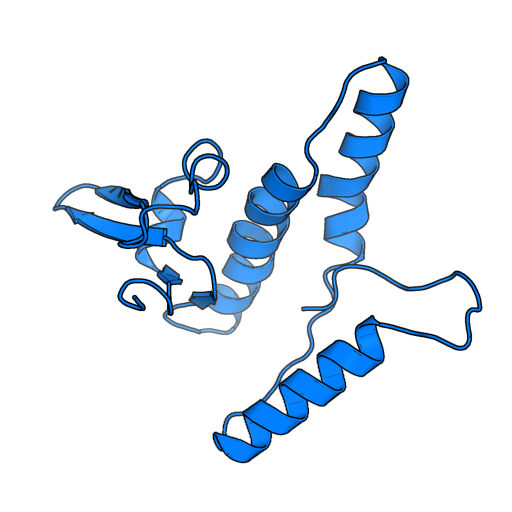1.00 52.56 114 PRO A CA 1
ATOM 953 C C . PRO A 1 114 ? 4.744 11.441 7.261 1.00 52.56 114 PRO A C 1
ATOM 955 O O . PRO A 1 114 ? 3.725 11.472 6.572 1.00 52.56 114 PRO A O 1
ATOM 958 N N . LYS A 1 115 ? 5.790 12.250 7.025 1.00 51.38 115 LYS A N 1
ATOM 959 C CA . LYS A 1 115 ? 5.721 13.457 6.185 1.00 51.38 115 LYS A CA 1
ATOM 960 C C . LYS A 1 115 ? 5.236 13.166 4.758 1.00 51.38 115 LYS A C 1
ATOM 962 O O . LYS A 1 115 ? 4.659 14.049 4.137 1.00 51.38 115 LYS A O 1
ATOM 967 N N . LEU A 1 116 ? 5.410 11.936 4.276 1.00 55.09 116 LEU A N 1
ATOM 968 C CA . LEU A 1 116 ? 5.016 11.516 2.932 1.00 55.09 116 LEU A CA 1
ATOM 969 C C . LEU A 1 116 ? 3.512 11.215 2.798 1.00 55.09 116 LEU A C 1
ATOM 971 O O . LEU A 1 116 ? 2.941 11.471 1.742 1.00 55.09 116 LEU A O 1
ATOM 975 N N . LEU A 1 117 ? 2.837 10.746 3.857 1.00 60.72 117 LEU A N 1
ATOM 976 C CA . LEU A 1 117 ? 1.424 10.343 3.775 1.00 60.72 117 LEU A CA 1
ATOM 977 C C . LEU A 1 117 ? 0.469 11.549 3.766 1.00 60.72 117 LEU A C 1
ATOM 979 O O . LEU A 1 117 ? -0.535 11.562 3.054 1.00 60.72 117 LEU A O 1
ATOM 983 N N . SER A 1 118 ? 0.774 12.576 4.566 1.00 54.44 118 SER A N 1
ATOM 984 C CA . SER A 1 118 ? -0.141 13.699 4.814 1.00 54.44 118 SER A CA 1
ATOM 985 C C . SER A 1 118 ? -0.205 14.732 3.693 1.00 54.44 118 SER A C 1
ATOM 987 O O . SER A 1 118 ? -1.167 15.490 3.637 1.00 54.44 118 SER A O 1
ATOM 989 N N . SER A 1 119 ? 0.812 14.797 2.829 1.00 56.06 119 SER A N 1
ATOM 990 C CA . SER A 1 119 ? 0.932 15.867 1.830 1.00 56.06 119 SER A CA 1
ATOM 991 C C . SER A 1 119 ? 0.169 15.589 0.528 1.00 56.06 119 SER A C 1
ATOM 993 O O . SER A 1 119 ? -0.033 16.519 -0.246 1.00 56.06 119 SER A O 1
ATOM 995 N N . PHE A 1 120 ? -0.249 14.342 0.265 1.00 55.25 120 PHE A N 1
ATOM 996 C CA . PHE A 1 120 ? -0.704 13.950 -1.080 1.00 55.25 120 PHE A CA 1
ATOM 997 C C . PHE A 1 120 ? -2.004 13.139 -1.148 1.00 55.25 120 PHE A C 1
ATOM 999 O O . PHE A 1 120 ? -2.576 13.017 -2.229 1.00 55.25 120 PHE A O 1
ATOM 1006 N N . CYS A 1 121 ? -2.518 12.622 -0.031 1.00 58.97 121 CYS A N 1
ATOM 1007 C CA . CYS A 1 121 ? -3.798 11.911 -0.015 1.00 58.97 121 CYS A CA 1
ATOM 1008 C C . CYS A 1 121 ? -4.952 12.852 0.358 1.00 58.97 121 CYS A C 1
ATOM 1010 O O . CYS A 1 121 ? -4.875 13.586 1.346 1.00 58.97 121 CYS A O 1
ATOM 1012 N N . LYS A 1 122 ? -6.052 12.819 -0.409 1.00 57.50 122 LYS A N 1
ATOM 1013 C CA . LYS A 1 122 ? -7.254 13.606 -0.097 1.00 57.50 122 LYS A CA 1
ATOM 1014 C C . LYS A 1 122 ? -7.823 13.181 1.263 1.00 57.50 122 LYS A C 1
ATOM 1016 O O . LYS A 1 122 ? -8.096 12.012 1.512 1.00 57.50 122 LYS A O 1
ATOM 1021 N N . ILE A 1 123 ? -8.077 14.174 2.113 1.00 53.44 123 ILE A N 1
ATOM 1022 C CA . ILE A 1 123 ? -8.560 14.045 3.501 1.00 53.44 123 ILE A CA 1
ATOM 1023 C C . ILE A 1 123 ? -9.837 13.192 3.643 1.00 53.44 123 ILE A C 1
ATOM 1025 O O . ILE A 1 123 ? -10.049 12.559 4.679 1.00 53.44 123 ILE A O 1
ATOM 1029 N N . ARG A 1 124 ? -10.681 13.147 2.606 1.00 56.31 124 ARG A N 1
ATOM 1030 C CA . ARG A 1 124 ? -11.971 12.443 2.631 1.00 56.31 124 ARG A CA 1
ATOM 1031 C C . ARG A 1 124 ? -11.824 10.926 2.824 1.00 56.31 124 ARG A C 1
ATOM 1033 O O . ARG A 1 124 ? -12.578 10.360 3.618 1.00 56.31 124 ARG A O 1
ATOM 1040 N N . SER A 1 125 ? -10.821 10.302 2.199 1.00 62.28 125 SER A N 1
ATOM 1041 C CA . SER A 1 125 ? -10.610 8.848 2.265 1.00 62.28 125 SER A CA 1
ATOM 1042 C C . SER A 1 125 ? -10.213 8.376 3.666 1.00 62.28 125 SER A C 1
ATOM 1044 O O . SER A 1 125 ? -10.605 7.297 4.089 1.00 62.28 125 SER A O 1
ATOM 1046 N N . PHE A 1 126 ? -9.535 9.209 4.464 1.00 74.25 126 PHE A N 1
ATOM 1047 C CA . PHE A 1 126 ? -9.040 8.804 5.789 1.00 74.25 126 PHE A CA 1
ATOM 1048 C C . PHE A 1 126 ? -10.108 8.655 6.873 1.00 74.25 126 PHE A C 1
ATOM 1050 O O . PHE A 1 126 ? -9.804 8.168 7.962 1.00 74.25 126 PHE A O 1
ATOM 1057 N N . SER A 1 127 ? -11.344 9.091 6.615 1.00 81.38 127 SER A N 1
ATOM 1058 C CA . SER A 1 127 ? -12.460 8.890 7.548 1.00 81.38 127 SER A CA 1
ATOM 1059 C C . SER A 1 127 ? -12.845 7.415 7.713 1.00 81.38 127 SER A C 1
ATOM 1061 O O . SER A 1 127 ? -13.351 7.055 8.773 1.00 81.38 127 SER A O 1
ATOM 1063 N N . LYS A 1 128 ? -12.547 6.587 6.703 1.00 87.25 128 LYS A N 1
ATOM 1064 C CA . LYS A 1 128 ? -12.794 5.141 6.669 1.00 87.25 128 LYS A CA 1
ATOM 1065 C C . LYS A 1 128 ? -11.501 4.303 6.713 1.00 87.25 128 LYS A C 1
ATOM 1067 O O . LYS A 1 128 ? -11.484 3.149 6.303 1.00 87.25 128 LYS A O 1
ATOM 1072 N N . VAL A 1 129 ? -10.404 4.884 7.205 1.00 88.69 129 VAL A N 1
ATOM 1073 C CA . VAL A 1 129 ? -9.098 4.213 7.312 1.00 88.69 129 VAL A CA 1
ATOM 1074 C C . VAL A 1 129 ? -8.689 4.103 8.778 1.00 88.69 129 VAL A C 1
ATOM 1076 O O . VAL A 1 129 ? -8.635 5.109 9.487 1.00 88.69 129 VAL A O 1
ATOM 1079 N N . TYR A 1 130 ? -8.344 2.900 9.220 1.00 88.38 130 TYR A N 1
ATOM 1080 C CA . TYR A 1 130 ? -7.694 2.627 10.496 1.00 88.38 130 TYR A CA 1
ATOM 1081 C C . TYR A 1 130 ? -6.183 2.445 10.312 1.00 88.38 130 TYR A C 1
ATOM 1083 O O . TYR A 1 130 ? -5.710 1.866 9.338 1.00 88.38 130 TYR A O 1
ATOM 1091 N N . PHE A 1 131 ? -5.416 2.939 11.281 1.00 86.75 131 PHE A N 1
ATOM 1092 C CA . PHE A 1 131 ? -3.966 2.765 11.337 1.00 86.75 131 PHE A CA 1
ATOM 1093 C C . PHE A 1 131 ? -3.626 1.947 12.580 1.00 86.75 131 PHE A C 1
ATOM 1095 O O . PHE A 1 131 ? -3.792 2.438 13.700 1.00 86.75 131 PHE A O 1
ATOM 1102 N N . SER A 1 132 ? -3.201 0.698 12.389 1.00 79.94 132 SER A N 1
ATOM 1103 C CA . SER A 1 132 ? -3.090 -0.281 13.480 1.00 79.94 132 SER A CA 1
ATOM 1104 C C . SER A 1 132 ? -1.971 0.065 14.467 1.00 79.94 132 SER A C 1
ATOM 1106 O O . SER A 1 132 ? -2.143 -0.083 15.675 1.00 79.94 132 SER A O 1
ATOM 1108 N N . PHE A 1 133 ? -0.870 0.661 13.994 1.00 73.12 133 PHE A N 1
ATOM 1109 C CA . PHE A 1 133 ? 0.272 1.035 14.842 1.00 73.12 133 PHE A CA 1
ATOM 1110 C C . PHE A 1 133 ? 0.148 2.411 15.514 1.00 73.12 133 PHE A C 1
ATOM 1112 O O . PHE A 1 133 ? 1.116 2.991 16.000 1.00 73.12 133 PHE A O 1
ATOM 1119 N N . ARG A 1 134 ? -1.074 2.944 15.608 1.00 62.81 134 ARG A N 1
ATOM 1120 C CA . ARG A 1 134 ? -1.381 4.274 16.163 1.00 62.81 134 ARG A CA 1
ATOM 1121 C C . ARG A 1 134 ? -0.851 4.510 17.587 1.00 62.81 134 ARG A C 1
ATOM 1123 O O . ARG A 1 134 ? -0.646 5.667 17.971 1.00 62.81 134 ARG A O 1
ATOM 1130 N N . TYR A 1 135 ? -0.681 3.451 18.379 1.00 61.97 135 TYR A N 1
ATOM 1131 C CA . TYR A 1 135 ? -0.347 3.527 19.806 1.00 61.97 135 TYR A CA 1
ATOM 1132 C C . TYR A 1 135 ? 0.831 2.659 20.249 1.00 61.97 135 TYR A C 1
ATOM 1134 O O . TYR A 1 135 ? 1.149 2.690 21.439 1.00 61.97 135 TYR A O 1
ATOM 1142 N N . PHE A 1 136 ? 1.467 1.930 19.332 1.00 61.28 136 PHE A N 1
ATOM 1143 C CA . PHE A 1 136 ? 2.642 1.131 19.663 1.00 61.28 136 PHE A CA 1
ATOM 1144 C C . PHE A 1 136 ? 3.812 2.066 20.014 1.00 61.28 136 PHE A C 1
ATOM 1146 O O . PHE A 1 136 ? 3.902 3.184 19.492 1.00 61.28 136 PHE A O 1
ATOM 1153 N N . LYS A 1 137 ? 4.584 1.655 21.023 1.00 53.47 137 LYS A N 1
ATOM 1154 C CA . LYS A 1 137 ? 5.718 2.384 21.599 1.00 53.47 137 LYS A CA 1
ATOM 1155 C C . LYS A 1 137 ? 7.016 1.852 21.031 1.00 53.47 137 LYS A C 1
ATOM 1157 O O . LYS A 1 137 ? 7.073 0.616 20.866 1.00 53.47 137 LYS A O 1
#

Secondary structure (DSSP, 8-state):
-B-----S--S--HHHHHHHHHHHHHHHHT------B-HHHHIIIIIHHHHHHHHTT----HHHHIIIIIIIIIHHHHHHHTT-S-EEE--SEEEEE-SS-EEEEE-SSSS--THHHHTTS-TTGGGGEEETTTT--

Radius of gyration: 16.65 Å; chains: 1; bounding box: 36×38×40 Å

pLDDT: mean 83.7, std 13.75, range [51.38, 98.06]

Sequence (137 aa):
MRNWEDDDGSPYCSIKEDFLDAAFFADQLKIELFEENFAKEYKEKVFNYFLNELKFGRTPNPDILCNREIKFNSFFNYAMDAGYDFIATGHYVRNKKNKEKTTLLKGKEKGERPKLLSSFCKIRSFSKVYFSFRYFK